Protein AF-A0A0G1MTL5-F1 (afdb_monomer_lite)

pLDDT: mean 81.74, std 10.25, range [43.5, 92.06]

Sequence (95 aa):
MREEHRNAFASVVAEVGGFTFDQDSSTARLELGATEVVASAHSDDKHEFFKVTTRTKSEIRGVTADSEDILHPDRFRRVLEERKRRALATATGGT

Structure (mmCIF, N/CA/C/O backbone):
data_AF-A0A0G1MTL5-F1
#
_entry.id   AF-A0A0G1MTL5-F1
#
loop_
_atom_site.group_PDB
_atom_site.id
_atom_site.type_symbol
_atom_site.label_atom_id
_atom_site.label_alt_id
_atom_site.label_comp_id
_atom_site.label_asym_id
_atom_site.label_entity_id
_atom_site.label_seq_id
_atom_site.pdbx_PDB_ins_code
_atom_site.Cartn_x
_atom_site.Cartn_y
_atom_site.Cartn_z
_atom_site.occupancy
_atom_site.B_iso_or_equiv
_atom_site.auth_seq_id
_atom_site.auth_comp_id
_atom_site.auth_asym_id
_atom_site.auth_atom_id
_atom_site.pdbx_PDB_model_num
ATOM 1 N N . MET A 1 1 ? 9.551 10.150 -16.483 1.00 62.88 1 MET A N 1
ATOM 2 C CA . MET A 1 1 ? 9.173 8.746 -16.219 1.00 62.88 1 MET A CA 1
ATOM 3 C C . MET A 1 1 ? 9.043 7.993 -17.528 1.00 62.88 1 MET A C 1
ATOM 5 O O . MET A 1 1 ? 8.280 8.433 -18.381 1.00 62.88 1 MET A O 1
ATOM 9 N N . ARG A 1 2 ? 9.791 6.898 -17.706 1.00 72.12 2 ARG A N 1
ATOM 10 C CA . ARG A 1 2 ? 9.642 6.035 -18.886 1.00 72.12 2 ARG A CA 1
ATOM 11 C C . ARG A 1 2 ? 8.293 5.319 -18.843 1.00 72.12 2 ARG A C 1
ATOM 13 O O . ARG A 1 2 ? 7.865 4.854 -17.787 1.00 72.12 2 ARG A O 1
ATOM 20 N N . GLU A 1 3 ? 7.631 5.232 -19.991 1.00 75.38 3 GLU A N 1
ATOM 21 C CA . GLU A 1 3 ? 6.304 4.619 -20.128 1.00 75.38 3 GLU A CA 1
ATOM 22 C C . GLU A 1 3 ? 6.281 3.159 -19.644 1.00 75.38 3 GLU A C 1
ATOM 24 O O . GLU A 1 3 ? 5.325 2.739 -18.995 1.00 75.38 3 GLU A O 1
ATOM 29 N N . GLU A 1 4 ? 7.381 2.429 -19.845 1.00 78.19 4 GLU A N 1
ATOM 30 C CA . GLU A 1 4 ? 7.579 1.058 -19.362 1.00 78.19 4 GLU A CA 1
ATOM 31 C C . GLU A 1 4 ? 7.542 0.950 -17.829 1.00 78.19 4 GLU A C 1
ATOM 33 O O . GLU A 1 4 ? 6.912 0.040 -17.293 1.00 78.19 4 GLU A O 1
ATOM 38 N N . HIS A 1 5 ? 8.141 1.902 -17.103 1.00 80.56 5 HIS A N 1
ATOM 39 C CA . HIS A 1 5 ? 8.179 1.886 -15.635 1.00 80.56 5 HIS A CA 1
ATOM 40 C C . HIS A 1 5 ? 6.803 2.181 -15.025 1.00 80.56 5 HIS A C 1
ATOM 42 O O . HIS A 1 5 ? 6.389 1.551 -14.049 1.00 80.56 5 HIS A O 1
ATOM 48 N N . ARG A 1 6 ? 6.052 3.097 -15.650 1.00 80.69 6 ARG A N 1
ATOM 49 C CA . ARG A 1 6 ? 4.652 3.372 -15.301 1.00 80.69 6 ARG A CA 1
ATOM 50 C C . ARG A 1 6 ? 3.761 2.158 -15.565 1.00 80.69 6 ARG A C 1
ATOM 52 O O . ARG A 1 6 ? 2.892 1.849 -14.755 1.00 80.69 6 ARG A O 1
ATOM 59 N N . ASN A 1 7 ? 3.972 1.468 -16.684 1.00 84.25 7 ASN A N 1
ATOM 60 C CA . ASN A 1 7 ? 3.185 0.291 -17.042 1.00 84.25 7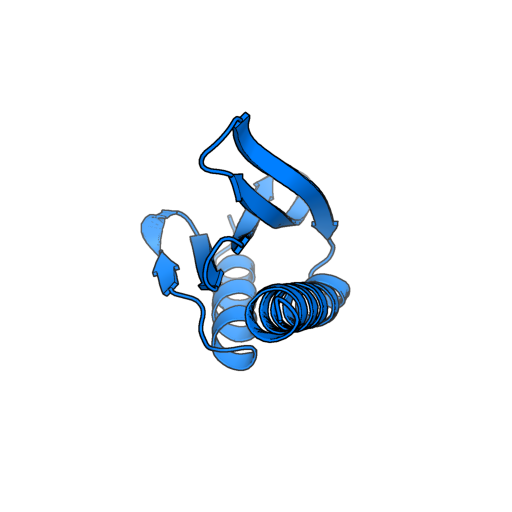 ASN A CA 1
ATOM 61 C C . ASN A 1 7 ? 3.487 -0.890 -16.103 1.00 84.25 7 ASN A C 1
ATOM 63 O O . ASN A 1 7 ? 2.567 -1.534 -15.606 1.00 84.25 7 ASN A O 1
ATOM 67 N N . ALA A 1 8 ? 4.761 -1.097 -15.750 1.00 84.94 8 ALA A N 1
ATOM 68 C CA . ALA A 1 8 ? 5.166 -2.071 -14.737 1.00 84.94 8 ALA A CA 1
ATOM 69 C C . ALA A 1 8 ? 4.522 -1.783 -13.370 1.00 84.94 8 ALA A C 1
ATOM 71 O O . ALA A 1 8 ? 4.000 -2.697 -12.733 1.00 84.94 8 ALA A O 1
ATOM 72 N N . PHE A 1 9 ? 4.487 -0.515 -12.945 1.00 88.44 9 PHE A N 1
ATOM 73 C CA . PHE A 1 9 ? 3.779 -0.111 -11.729 1.00 88.44 9 PHE A CA 1
ATOM 74 C C . PHE A 1 9 ? 2.296 -0.467 -11.778 1.00 88.44 9 PHE A C 1
ATOM 76 O O . PHE A 1 9 ? 1.795 -1.148 -10.885 1.00 88.44 9 PHE A O 1
ATOM 83 N N . ALA A 1 10 ? 1.604 -0.018 -12.828 1.00 87.00 10 ALA A N 1
ATOM 84 C CA . ALA A 1 10 ? 0.176 -0.244 -13.001 1.00 87.00 10 ALA A CA 1
ATOM 85 C C . ALA A 1 10 ? -0.147 -1.743 -13.029 1.00 87.00 10 ALA A C 1
ATOM 87 O O . ALA A 1 10 ? -1.091 -2.176 -12.372 1.00 87.00 10 ALA A O 1
ATOM 88 N N . SER A 1 11 ? 0.680 -2.537 -13.717 1.00 88.94 11 SER A N 1
ATOM 89 C CA . SER A 1 11 ? 0.559 -3.993 -13.767 1.00 88.94 11 SER A CA 1
ATOM 90 C C . SER A 1 11 ? 0.685 -4.615 -12.377 1.00 88.94 11 SER A C 1
ATOM 92 O O . SER A 1 11 ? -0.194 -5.368 -11.972 1.00 88.94 11 SER A O 1
ATOM 94 N N . VAL A 1 12 ? 1.723 -4.269 -11.608 1.00 89.19 12 VAL A N 1
ATOM 95 C CA . VAL A 1 12 ? 1.919 -4.822 -10.257 1.00 89.19 12 VAL A CA 1
ATOM 96 C C . VAL A 1 12 ? 0.778 -4.418 -9.324 1.00 89.19 12 VAL A C 1
ATOM 98 O O . VAL A 1 12 ? 0.253 -5.251 -8.590 1.00 89.19 12 VAL A O 1
ATOM 101 N N . VAL A 1 13 ? 0.359 -3.153 -9.352 1.00 89.94 13 VAL A N 1
ATOM 102 C CA . VAL A 1 13 ? -0.759 -2.660 -8.536 1.00 89.94 13 VAL A CA 1
ATOM 103 C C . VAL A 1 13 ? -2.060 -3.387 -8.890 1.00 89.94 13 VAL A C 1
ATOM 105 O O . VAL A 1 13 ? -2.804 -3.780 -7.988 1.00 89.94 13 VAL A O 1
ATOM 108 N N . ALA A 1 14 ? -2.319 -3.603 -10.183 1.00 89.25 14 ALA A N 1
ATOM 109 C CA . ALA A 1 14 ? -3.478 -4.350 -10.659 1.00 89.25 14 ALA A CA 1
ATOM 110 C C . ALA A 1 14 ? -3.423 -5.830 -10.241 1.00 89.25 14 ALA A C 1
ATOM 112 O O . ALA A 1 14 ? -4.441 -6.364 -9.805 1.00 89.25 14 ALA A O 1
ATOM 113 N N . GLU A 1 15 ? -2.248 -6.469 -10.301 1.00 90.12 15 GLU A N 1
ATOM 114 C CA . GLU A 1 15 ? -2.042 -7.847 -9.832 1.00 90.12 15 GLU A CA 1
ATOM 115 C C . GLU A 1 15 ? -2.297 -7.993 -8.327 1.00 90.12 15 GLU A C 1
ATOM 117 O O . GLU A 1 15 ? -2.947 -8.945 -7.900 1.00 90.12 15 GLU A O 1
ATOM 122 N N . VAL A 1 16 ? -1.797 -7.059 -7.508 1.00 89.31 16 VAL A N 1
ATOM 123 C CA . VAL A 1 16 ? -2.035 -7.091 -6.056 1.00 89.31 16 VAL A CA 1
ATOM 124 C C . VAL A 1 16 ? -3.509 -6.820 -5.737 1.00 89.31 16 VAL A C 1
ATOM 126 O O . VAL A 1 16 ? -4.066 -7.418 -4.808 1.00 89.31 16 VAL A O 1
ATOM 129 N N . GLY A 1 17 ? -4.147 -5.930 -6.499 1.00 87.62 17 GLY A N 1
ATOM 130 C CA . GLY A 1 17 ? -5.575 -5.633 -6.436 1.00 87.62 17 GLY A CA 1
ATOM 131 C C . GLY A 1 17 ? -6.016 -4.883 -5.172 1.00 87.62 17 GLY A C 1
ATOM 132 O O . GLY A 1 17 ? -5.347 -4.880 -4.135 1.00 87.62 17 GLY A O 1
ATOM 133 N N . GLY A 1 18 ? -7.192 -4.258 -5.235 1.00 86.31 18 GLY A N 1
ATOM 134 C CA . GLY A 1 18 ? -7.771 -3.479 -4.129 1.00 86.31 18 GLY A CA 1
ATOM 135 C C . GLY A 1 18 ? -7.226 -2.054 -3.993 1.00 86.31 18 GLY A C 1
ATOM 136 O O . GLY A 1 18 ? -7.685 -1.315 -3.133 1.00 86.31 18 GLY A O 1
ATOM 137 N N . PHE A 1 19 ? -6.282 -1.653 -4.841 1.00 90.62 19 PHE A N 1
ATOM 138 C CA . PHE A 1 19 ? -5.783 -0.285 -4.898 1.00 90.62 19 PHE A CA 1
ATOM 139 C C . PHE A 1 19 ? -6.551 0.528 -5.943 1.00 90.62 19 PHE A C 1
ATOM 141 O O . PHE A 1 19 ? -6.768 0.071 -7.065 1.00 90.62 19 PHE A O 1
ATOM 148 N N . THR A 1 20 ? -6.884 1.762 -5.597 1.00 90.44 20 THR A N 1
ATOM 149 C CA . THR A 1 20 ? -7.326 2.799 -6.526 1.00 90.44 20 THR A CA 1
ATOM 150 C C . THR A 1 20 ? -6.096 3.404 -7.189 1.00 90.44 20 THR A C 1
ATOM 152 O O . THR A 1 20 ? -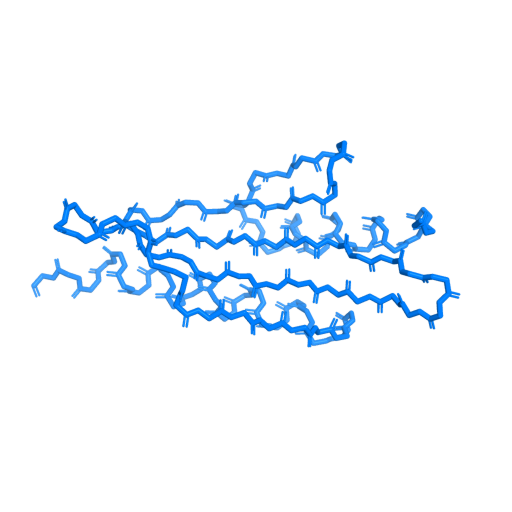5.270 4.020 -6.513 1.00 90.44 20 THR A O 1
ATOM 155 N N . PHE A 1 21 ? -5.947 3.206 -8.497 1.00 87.19 21 PHE A N 1
ATOM 156 C CA . PHE A 1 21 ? -4.813 3.713 -9.266 1.00 87.19 21 PHE A CA 1
ATOM 157 C C . PHE A 1 21 ? -5.157 5.035 -9.962 1.00 87.19 21 PHE A C 1
ATOM 159 O O . PHE A 1 21 ? -6.108 5.108 -10.734 1.00 87.19 21 PHE A O 1
ATOM 166 N N . ASP A 1 22 ? -4.352 6.059 -9.695 1.00 87.50 22 ASP A N 1
ATOM 167 C CA . ASP A 1 22 ? -4.369 7.367 -10.340 1.00 87.50 22 ASP A CA 1
ATOM 168 C C . ASP A 1 22 ? -3.306 7.394 -11.448 1.00 87.50 22 ASP A C 1
ATOM 170 O O . ASP A 1 22 ? -2.099 7.372 -11.175 1.00 87.50 22 ASP A O 1
ATOM 174 N N . GLN A 1 23 ? -3.760 7.387 -12.705 1.00 73.50 23 GLN A N 1
ATOM 175 C CA . GLN A 1 23 ? -2.881 7.354 -13.880 1.00 73.50 23 GLN A CA 1
ATOM 176 C C . GLN A 1 23 ? -2.086 8.652 -14.055 1.00 73.50 23 GLN A C 1
ATOM 178 O O . GLN A 1 23 ? -0.914 8.585 -14.432 1.00 73.50 23 GLN A O 1
ATOM 183 N N . ASP A 1 24 ? -2.690 9.802 -13.746 1.00 77.81 24 ASP A N 1
ATOM 184 C CA . ASP A 1 24 ? -2.059 11.121 -13.858 1.00 77.81 24 ASP A CA 1
ATOM 185 C C . ASP A 1 24 ? -0.842 11.252 -12.935 1.00 77.81 24 ASP A C 1
ATOM 187 O O . ASP A 1 24 ? 0.236 11.659 -13.369 1.00 77.81 24 ASP A O 1
ATOM 191 N N . SER A 1 25 ? -0.973 10.830 -11.676 1.00 77.38 25 SER A N 1
ATOM 192 C CA . SER A 1 25 ? 0.090 10.945 -10.669 1.00 77.38 25 SER A CA 1
ATOM 193 C C . SER A 1 25 ? 0.928 9.675 -10.515 1.00 77.38 25 SER A C 1
ATOM 195 O O . SER A 1 25 ? 1.774 9.617 -9.620 1.00 77.38 25 SER A O 1
ATOM 197 N N . SER A 1 26 ? 0.679 8.628 -11.314 1.00 84.69 26 SER A N 1
ATOM 198 C CA . SER A 1 26 ? 1.318 7.304 -11.174 1.00 84.69 26 SER A CA 1
ATOM 199 C C . SER A 1 26 ? 1.327 6.808 -9.720 1.00 84.69 26 SER A C 1
ATOM 201 O O . SER A 1 26 ? 2.336 6.329 -9.196 1.00 84.69 26 SER A O 1
ATOM 203 N N . THR A 1 27 ? 0.190 6.992 -9.048 1.00 89.81 27 THR A N 1
ATOM 204 C CA . THR A 1 27 ? 0.024 6.756 -7.613 1.00 89.81 27 THR A CA 1
ATOM 205 C C . THR A 1 27 ? -1.139 5.802 -7.393 1.00 89.81 27 THR A C 1
ATOM 207 O O . THR A 1 27 ? -2.219 5.990 -7.930 1.00 89.81 27 THR A O 1
ATOM 210 N N . ALA A 1 28 ? -0.941 4.775 -6.581 1.00 92.06 28 ALA A N 1
ATOM 211 C CA . ALA A 1 28 ? -1.959 3.827 -6.173 1.00 92.06 28 ALA A CA 1
ATOM 212 C C . ALA A 1 28 ? -2.247 3.977 -4.679 1.00 92.06 28 ALA A C 1
ATOM 214 O O . ALA A 1 28 ? -1.328 4.117 -3.876 1.00 92.06 28 ALA A O 1
ATOM 215 N N . ARG A 1 29 ? -3.519 3.946 -4.288 1.00 91.94 29 ARG A N 1
ATOM 216 C CA . ARG A 1 29 ? -3.942 4.087 -2.890 1.00 91.94 29 ARG A CA 1
ATOM 217 C C . ARG A 1 29 ? -4.884 2.967 -2.499 1.00 91.94 29 ARG A C 1
ATOM 219 O O . ARG A 1 29 ? -5.794 2.638 -3.245 1.00 91.94 29 ARG A O 1
ATOM 226 N N . LEU A 1 30 ? -4.678 2.403 -1.322 1.00 91.56 30 LEU A N 1
ATOM 227 C CA . LEU A 1 30 ? -5.543 1.403 -0.714 1.00 91.56 30 LEU A CA 1
ATOM 228 C C . LEU A 1 30 ? -5.908 1.886 0.683 1.00 91.56 30 LEU A C 1
ATOM 230 O O . LEU A 1 30 ? -5.029 2.064 1.522 1.00 91.56 30 LEU A O 1
ATOM 234 N N . GLU A 1 31 ? -7.196 2.073 0.934 1.00 89.56 31 GLU A N 1
ATOM 235 C CA . GLU A 1 31 ? -7.719 2.445 2.247 1.00 89.56 31 GLU A CA 1
ATOM 236 C C . GLU A 1 31 ? -8.360 1.226 2.913 1.00 89.56 31 GLU A C 1
ATOM 238 O O . GLU A 1 31 ? -9.235 0.571 2.349 1.00 89.56 31 GLU A O 1
ATOM 243 N N . LEU A 1 32 ? -7.896 0.909 4.118 1.00 87.19 32 LEU A N 1
ATOM 244 C CA . LEU A 1 32 ? -8.306 -0.230 4.930 1.00 87.19 32 LEU A CA 1
ATOM 245 C C . LEU A 1 32 ? -8.601 0.254 6.350 1.00 87.19 32 LEU A C 1
ATOM 247 O O . LEU A 1 32 ? -7.740 0.237 7.233 1.00 87.19 32 LEU A O 1
ATOM 251 N N . GLY A 1 33 ? -9.834 0.716 6.559 1.00 84.62 33 GLY A N 1
ATOM 252 C CA . GLY A 1 33 ? -10.268 1.283 7.835 1.00 84.62 33 GLY A CA 1
ATOM 253 C C . GLY A 1 33 ? -9.434 2.508 8.210 1.00 84.62 33 GLY A C 1
ATOM 254 O O . GLY A 1 33 ? -9.449 3.516 7.507 1.00 84.62 33 GLY A O 1
ATOM 255 N N . ALA A 1 34 ? -8.686 2.410 9.309 1.00 83.62 34 ALA A N 1
ATOM 256 C CA . ALA A 1 34 ? -7.789 3.466 9.771 1.00 83.62 34 ALA A CA 1
ATOM 257 C C . ALA A 1 34 ? -6.428 3.477 9.050 1.00 83.62 34 ALA A C 1
ATOM 259 O O . ALA A 1 34 ? -5.662 4.417 9.230 1.00 83.62 34 ALA A O 1
ATOM 260 N N . THR A 1 35 ? -6.089 2.468 8.246 1.00 86.62 35 THR A N 1
ATOM 261 C CA . THR A 1 35 ? -4.789 2.374 7.567 1.00 86.62 35 THR A CA 1
ATOM 262 C C . THR A 1 35 ? -4.923 2.673 6.075 1.00 86.62 35 THR A C 1
ATOM 264 O O . THR A 1 35 ? -5.797 2.154 5.397 1.00 86.62 35 THR A O 1
ATOM 267 N N . GLU A 1 36 ? -4.025 3.487 5.536 1.00 89.12 36 GLU A N 1
ATOM 268 C CA . GLU A 1 36 ? -3.916 3.841 4.123 1.00 89.12 36 GLU A CA 1
ATOM 269 C C . GLU A 1 36 ? -2.538 3.408 3.609 1.00 89.12 36 GLU A C 1
ATOM 271 O O . GLU A 1 36 ? -1.507 3.794 4.158 1.00 89.12 36 GLU A O 1
ATOM 276 N N . VAL A 1 37 ? -2.501 2.602 2.552 1.00 90.50 37 VAL A N 1
ATOM 277 C CA . VAL A 1 37 ? -1.273 2.218 1.850 1.00 90.50 37 VAL A CA 1
ATOM 278 C C . VAL A 1 37 ? -1.222 2.988 0.539 1.00 90.50 37 VAL A C 1
ATOM 280 O O . VAL A 1 37 ? -2.063 2.801 -0.337 1.00 90.50 37 VAL A O 1
ATOM 283 N N . VAL A 1 38 ? -0.224 3.850 0.400 1.00 90.75 38 VAL A N 1
ATOM 284 C CA . VAL A 1 38 ? 0.036 4.640 -0.802 1.00 90.75 38 VAL A CA 1
ATOM 285 C C . VAL A 1 38 ? 1.277 4.085 -1.475 1.00 90.75 38 VAL A C 1
ATOM 287 O O . VAL A 1 38 ? 2.337 4.021 -0.864 1.00 90.75 38 VAL A O 1
ATOM 290 N N . ALA A 1 39 ? 1.164 3.700 -2.734 1.00 91.19 39 ALA A N 1
ATOM 291 C CA . ALA A 1 39 ? 2.291 3.374 -3.585 1.00 91.19 39 ALA A CA 1
ATOM 292 C C . ALA A 1 39 ? 2.423 4.447 -4.665 1.00 91.19 39 ALA A C 1
ATOM 294 O O . ALA A 1 39 ? 1.422 4.872 -5.228 1.00 91.19 39 ALA A O 1
ATOM 295 N N . SER A 1 40 ? 3.630 4.885 -4.982 1.00 90.25 40 SER A N 1
ATOM 296 C CA . SER A 1 40 ? 3.878 5.815 -6.079 1.00 90.25 40 SER A CA 1
ATOM 297 C C . SER A 1 40 ? 5.117 5.399 -6.845 1.00 90.25 40 SER A C 1
ATOM 299 O O . SER A 1 40 ? 6.098 4.909 -6.280 1.00 90.25 40 SER A O 1
ATOM 301 N N . ALA A 1 41 ? 5.066 5.579 -8.155 1.00 87.88 41 ALA A N 1
ATOM 302 C CA . ALA A 1 41 ? 6.205 5.348 -9.013 1.00 87.88 41 ALA A CA 1
ATOM 303 C C . ALA A 1 41 ? 6.962 6.661 -9.231 1.00 87.88 41 ALA A C 1
ATOM 305 O O . ALA A 1 41 ? 6.368 7.692 -9.541 1.00 87.88 41 ALA A O 1
ATOM 306 N N . HIS A 1 42 ? 8.280 6.621 -9.062 1.00 83.19 42 HIS A N 1
ATOM 307 C CA . HIS A 1 42 ? 9.166 7.761 -9.245 1.00 83.19 42 HIS A CA 1
ATOM 308 C C . HIS A 1 42 ? 10.261 7.402 -10.246 1.00 83.19 42 HIS A C 1
ATOM 310 O O . HIS A 1 42 ? 10.792 6.296 -10.277 1.00 83.19 42 HIS A O 1
ATOM 316 N N . SER A 1 43 ? 10.588 8.357 -11.103 1.00 77.19 43 SER A N 1
ATOM 317 C CA . SER A 1 43 ? 11.624 8.203 -12.114 1.00 77.19 43 SER A CA 1
ATOM 318 C C . SER A 1 43 ? 12.342 9.536 -12.208 1.00 77.19 43 SER A C 1
ATOM 320 O O . SER A 1 43 ? 11.771 10.516 -12.686 1.00 77.19 43 SER A O 1
ATOM 322 N N . ASP A 1 44 ? 13.550 9.552 -11.661 1.00 74.00 44 ASP A N 1
ATOM 323 C CA . ASP A 1 44 ? 14.508 10.647 -11.738 1.00 74.00 44 ASP A CA 1
ATOM 324 C C . ASP A 1 44 ? 15.482 10.395 -12.903 1.00 74.00 44 ASP A C 1
ATOM 326 O O . ASP A 1 44 ? 15.614 9.257 -13.363 1.00 74.00 44 ASP A O 1
ATOM 330 N N . ASP A 1 45 ? 16.191 11.431 -13.362 1.00 68.19 45 ASP A N 1
ATOM 331 C CA . ASP A 1 45 ? 17.164 11.369 -14.468 1.00 68.19 45 ASP A CA 1
ATOM 332 C C . ASP A 1 45 ? 18.211 10.251 -14.308 1.00 68.19 45 ASP A C 1
ATOM 334 O O . ASP A 1 45 ? 18.773 9.774 -15.297 1.00 68.19 45 ASP A O 1
ATOM 338 N N . LYS A 1 46 ? 18.47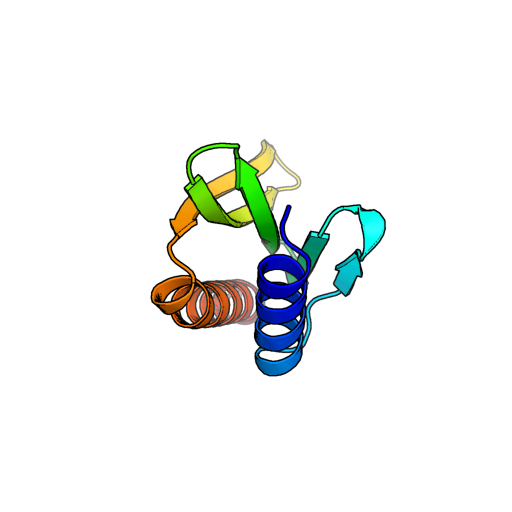3 9.805 -13.070 1.00 70.12 46 LYS A N 1
ATOM 339 C CA . LYS A 1 46 ? 19.447 8.741 -12.779 1.00 70.12 46 LYS A CA 1
ATOM 340 C C . LYS A 1 46 ? 18.865 7.450 -12.211 1.00 70.12 46 LYS A C 1
ATOM 342 O O . LYS A 1 46 ? 19.551 6.429 -12.260 1.00 70.12 46 LYS A O 1
ATOM 347 N N . HIS A 1 47 ? 17.647 7.465 -11.667 1.00 75.50 47 HIS A N 1
ATOM 348 C CA . HIS A 1 47 ? 17.108 6.327 -10.920 1.00 75.50 47 HIS A CA 1
ATOM 349 C C . HIS A 1 47 ? 15.594 6.184 -11.067 1.00 75.50 47 HIS A C 1
ATOM 351 O O . HIS A 1 47 ? 14.839 7.136 -10.887 1.00 75.50 47 HIS A O 1
ATOM 357 N N . GLU A 1 48 ? 15.150 4.954 -11.311 1.00 82.38 48 GLU A N 1
ATOM 358 C CA . GLU A 1 48 ? 13.739 4.574 -11.308 1.00 82.38 48 GLU A CA 1
ATOM 359 C C . GLU A 1 48 ? 13.461 3.750 -10.048 1.00 82.38 48 GLU A C 1
ATOM 361 O O . GLU A 1 48 ? 14.125 2.741 -9.795 1.00 82.38 48 GLU A O 1
ATOM 366 N N . PHE A 1 49 ? 12.526 4.208 -9.219 1.00 85.81 49 PHE A N 1
ATOM 367 C CA . PHE A 1 49 ? 12.211 3.576 -7.945 1.00 85.81 49 PHE A CA 1
ATOM 368 C C . PHE A 1 49 ? 10.733 3.708 -7.600 1.00 85.81 49 PHE A C 1
ATOM 370 O O . PHE A 1 49 ? 10.052 4.670 -7.951 1.00 85.81 49 PHE A O 1
ATOM 377 N N . PHE A 1 50 ? 10.244 2.742 -6.836 1.00 88.56 50 PHE A N 1
ATOM 378 C CA . PHE A 1 50 ? 8.905 2.778 -6.276 1.00 88.56 50 PHE A CA 1
ATOM 379 C C . PHE A 1 50 ? 8.962 3.200 -4.824 1.00 88.56 50 PHE A C 1
ATOM 381 O O . PHE A 1 50 ? 9.880 2.843 -4.091 1.00 88.56 50 PHE A O 1
ATOM 388 N N . LYS A 1 51 ? 7.954 3.943 -4.398 1.00 90.69 51 LYS A N 1
ATOM 389 C CA . LYS A 1 51 ? 7.791 4.369 -3.021 1.00 90.69 51 LYS A CA 1
ATOM 390 C C . LYS A 1 51 ? 6.511 3.765 -2.476 1.00 90.69 51 LYS A C 1
ATOM 392 O O . LYS A 1 51 ? 5.471 3.856 -3.118 1.00 90.69 51 LYS A O 1
ATOM 397 N N . VAL A 1 52 ? 6.585 3.137 -1.307 1.00 91.00 52 VAL A N 1
ATOM 398 C CA . VAL A 1 52 ? 5.407 2.646 -0.583 1.00 91.00 52 VAL A CA 1
ATOM 399 C C . VAL A 1 52 ? 5.375 3.312 0.778 1.00 91.00 52 VAL A C 1
ATOM 401 O O . VAL A 1 52 ? 6.277 3.137 1.592 1.00 91.00 52 VAL A O 1
ATOM 404 N N . THR A 1 53 ? 4.322 4.074 1.030 1.00 89.69 53 THR A N 1
ATOM 405 C CA . THR A 1 53 ? 4.073 4.754 2.293 1.00 89.69 53 THR A CA 1
ATOM 406 C C . THR A 1 53 ? 2.829 4.166 2.936 1.00 89.69 53 THR A C 1
ATOM 408 O O . THR A 1 53 ? 1.762 4.139 2.332 1.00 89.69 53 THR A O 1
ATOM 411 N N . THR A 1 54 ? 2.944 3.709 4.179 1.00 88.69 54 THR A N 1
ATOM 412 C CA . THR A 1 54 ? 1.780 3.327 4.990 1.00 88.69 54 THR A CA 1
ATOM 413 C C . THR A 1 54 ? 1.465 4.456 5.958 1.00 88.69 54 THR A C 1
ATOM 415 O O . THR A 1 54 ? 2.360 4.991 6.612 1.00 88.69 54 THR A O 1
ATOM 418 N N . ARG A 1 55 ? 0.198 4.837 6.041 1.00 85.69 55 ARG A N 1
ATOM 419 C CA . ARG A 1 55 ? -0.308 5.887 6.917 1.00 85.69 55 ARG A CA 1
ATOM 420 C C . ARG A 1 55 ? -1.405 5.316 7.789 1.00 85.69 55 ARG A C 1
ATOM 422 O O . ARG A 1 55 ? -2.242 4.567 7.305 1.00 85.69 55 ARG A O 1
ATOM 429 N N . THR A 1 56 ? -1.437 5.717 9.047 1.00 83.12 56 THR A N 1
ATOM 430 C CA . THR A 1 56 ? -2.525 5.368 9.958 1.00 83.12 56 THR A CA 1
ATOM 431 C C . THR A 1 56 ? -3.243 6.653 10.352 1.00 83.12 56 THR A C 1
ATOM 433 O O . THR A 1 56 ? -2.655 7.565 10.939 1.00 83.12 56 THR A O 1
ATOM 436 N N . LYS A 1 57 ? -4.515 6.757 9.969 1.00 77.38 57 LYS A N 1
ATOM 437 C CA . LYS A 1 57 ? -5.443 7.826 10.329 1.00 77.38 57 LYS A CA 1
ATOM 438 C C . LYS A 1 57 ? -5.845 7.602 11.784 1.00 77.38 57 LYS A C 1
ATOM 440 O O . LYS A 1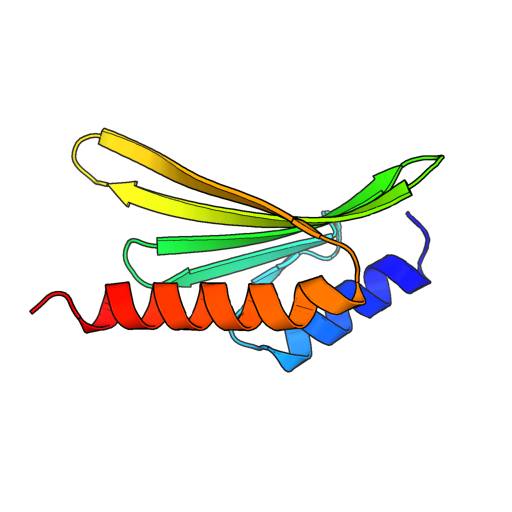 57 ? -6.578 6.671 12.093 1.00 77.38 57 LYS A O 1
ATOM 445 N N . SER A 1 58 ? -5.325 8.428 12.686 1.00 67.62 58 SER A N 1
ATOM 446 C CA . SER A 1 58 ? -5.765 8.454 14.080 1.00 67.62 58 SER A CA 1
ATOM 447 C C . SER A 1 58 ? -6.630 9.681 14.320 1.00 67.62 58 SER A C 1
ATOM 449 O O . SER A 1 58 ? -6.189 10.805 14.096 1.00 67.62 58 SER A O 1
ATOM 451 N N . GLU A 1 59 ? -7.831 9.473 14.853 1.00 57.28 59 GLU A N 1
ATOM 452 C CA . GLU A 1 59 ? -8.769 10.548 15.212 1.00 57.28 59 GLU A CA 1
ATOM 453 C C . GLU A 1 59 ? -8.198 11.482 16.303 1.00 57.28 59 GLU A C 1
ATOM 455 O O . GLU A 1 59 ? -8.537 12.656 16.377 1.00 57.28 59 GLU A O 1
ATOM 460 N N . ILE A 1 60 ? -7.254 10.973 17.106 1.00 61.50 60 ILE A N 1
ATOM 461 C CA . ILE A 1 60 ? -6.674 11.658 18.274 1.00 61.50 60 ILE A CA 1
ATOM 462 C C . ILE A 1 60 ? -5.432 12.500 17.920 1.00 61.50 60 ILE A C 1
ATOM 464 O O . ILE A 1 60 ? -5.154 13.504 18.573 1.00 61.50 60 ILE A O 1
ATOM 468 N N . ARG A 1 61 ? -4.639 12.091 16.919 1.00 59.34 61 ARG A N 1
ATOM 469 C CA . ARG A 1 61 ? -3.324 12.697 16.598 1.00 59.34 61 ARG A CA 1
ATOM 470 C C . ARG A 1 61 ? -3.155 13.121 15.133 1.00 59.34 61 ARG A C 1
ATOM 472 O O . ARG A 1 61 ? -2.099 13.637 14.779 1.00 59.34 61 ARG A O 1
ATOM 479 N N . GLY A 1 62 ? -4.172 12.938 14.291 1.00 64.75 62 GLY A N 1
ATOM 480 C CA . GLY A 1 62 ? -4.083 13.176 12.851 1.00 64.75 62 GLY A CA 1
ATOM 481 C C . GLY A 1 62 ? -3.477 11.995 12.081 1.00 64.75 62 GLY A C 1
ATOM 482 O O . GLY A 1 62 ? -3.407 10.864 12.570 1.00 64.75 62 GLY A O 1
ATOM 483 N N . VAL A 1 63 ? -3.065 12.244 10.834 1.00 61.38 63 VAL A N 1
ATOM 484 C CA . VAL A 1 63 ? -2.468 11.226 9.953 1.00 61.38 63 VAL A CA 1
ATOM 485 C C . VAL A 1 63 ? -1.005 11.016 10.337 1.00 61.38 63 VAL A C 1
ATOM 487 O O . VAL A 1 63 ? -0.183 11.908 10.145 1.00 61.38 63 VAL A O 1
ATOM 490 N N . THR A 1 64 ? -0.667 9.829 10.842 1.00 66.75 64 THR A N 1
ATOM 491 C CA . THR A 1 64 ? 0.729 9.464 11.125 1.00 66.75 64 THR A CA 1
ATOM 492 C C . THR A 1 64 ? 1.258 8.614 9.974 1.00 66.75 64 THR A C 1
ATOM 494 O O . THR A 1 64 ? 0.685 7.568 9.665 1.00 66.75 64 THR A O 1
ATOM 497 N N . ALA A 1 65 ? 2.319 9.067 9.299 1.00 62.72 65 ALA A N 1
ATOM 498 C CA . ALA A 1 65 ? 3.047 8.225 8.353 1.00 62.72 65 ALA A CA 1
ATOM 499 C C . ALA A 1 65 ? 3.866 7.210 9.158 1.00 62.72 65 ALA A C 1
ATOM 501 O O . ALA A 1 65 ? 4.780 7.588 9.885 1.00 62.72 65 ALA A O 1
ATOM 502 N N . ASP A 1 66 ? 3.488 5.940 9.064 1.00 67.75 66 ASP A N 1
ATOM 503 C CA . ASP A 1 66 ? 4.030 4.867 9.900 1.00 67.75 66 ASP A CA 1
ATOM 504 C C . ASP A 1 66 ? 5.313 4.285 9.296 1.00 67.75 66 ASP A C 1
ATOM 506 O O . ASP A 1 66 ? 6.242 3.885 9.992 1.00 67.75 66 ASP A O 1
ATOM 510 N N . SER A 1 67 ? 5.399 4.252 7.965 1.00 75.81 67 SER A N 1
ATOM 511 C CA . SER A 1 67 ? 6.608 3.823 7.267 1.00 75.81 67 SER A CA 1
ATOM 512 C C . SER A 1 67 ? 6.646 4.321 5.834 1.00 75.81 67 SER A C 1
ATOM 514 O O . SER A 1 67 ? 5.608 4.420 5.176 1.00 75.81 67 SER A O 1
ATOM 516 N N . GLU A 1 68 ? 7.858 4.531 5.337 1.00 83.38 68 GLU A N 1
ATOM 517 C CA . GLU A 1 68 ? 8.157 4.838 3.947 1.00 83.38 68 GLU A CA 1
ATOM 518 C C . GLU A 1 68 ? 9.305 3.947 3.467 1.00 83.38 68 GLU A C 1
ATOM 520 O O . GLU A 1 68 ? 10.378 3.949 4.066 1.00 83.38 68 GLU A O 1
ATOM 525 N N . ASP A 1 69 ? 9.076 3.205 2.386 1.00 84.25 69 ASP A N 1
ATOM 526 C CA . ASP A 1 69 ? 10.081 2.357 1.749 1.00 84.25 69 ASP A CA 1
ATOM 527 C C . ASP A 1 69 ? 10.328 2.811 0.311 1.00 84.25 69 ASP A C 1
ATOM 529 O O . ASP A 1 69 ? 9.384 2.967 -0.468 1.00 84.25 69 ASP A O 1
ATOM 533 N N . ILE A 1 70 ? 11.604 2.967 -0.048 1.00 85.38 70 ILE A N 1
ATOM 534 C CA . ILE A 1 70 ? 12.063 3.185 -1.424 1.00 85.38 70 ILE A CA 1
ATOM 535 C C . ILE A 1 70 ? 12.583 1.852 -1.959 1.00 85.38 70 ILE A C 1
ATOM 537 O O . ILE A 1 70 ? 13.496 1.251 -1.393 1.00 85.38 70 ILE A O 1
ATOM 541 N N . LEU A 1 71 ? 11.976 1.364 -3.037 1.00 85.38 71 LEU A N 1
ATOM 542 C CA . LEU A 1 71 ? 12.093 -0.017 -3.484 1.00 85.38 71 LEU A CA 1
ATOM 543 C C . LEU A 1 71 ? 12.427 -0.111 -4.967 1.00 85.38 71 LEU A C 1
ATOM 545 O O . LEU A 1 71 ? 11.882 0.604 -5.806 1.00 85.38 71 LEU A O 1
ATOM 549 N N . HIS A 1 72 ? 13.271 -1.089 -5.286 1.00 82.94 72 HIS A N 1
ATOM 550 C CA . HIS A 1 72 ? 13.463 -1.549 -6.657 1.00 82.94 72 HIS A CA 1
ATOM 551 C C . HIS A 1 72 ? 12.197 -2.273 -7.165 1.00 82.94 72 HIS A C 1
ATOM 553 O O . HIS A 1 72 ? 11.529 -2.921 -6.347 1.00 82.94 72 HIS A O 1
ATOM 559 N N . PRO A 1 73 ? 11.890 -2.246 -8.478 1.00 76.50 73 PRO A N 1
ATOM 560 C CA . PRO A 1 73 ? 10.785 -2.988 -9.099 1.00 76.50 73 PRO A CA 1
ATOM 561 C C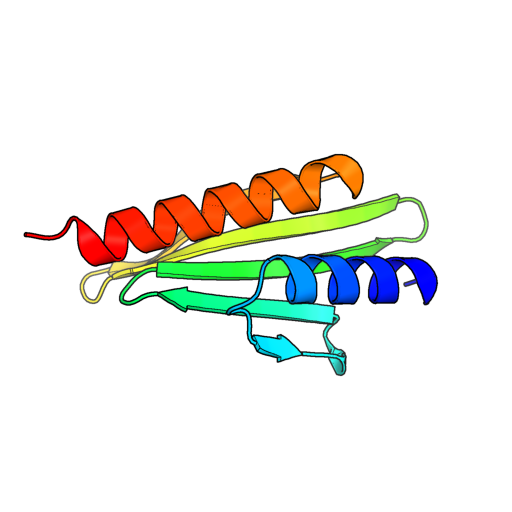 . PRO A 1 73 ? 10.581 -4.413 -8.587 1.00 76.50 73 PRO A C 1
ATOM 563 O O . PRO A 1 73 ? 9.477 -4.781 -8.194 1.00 76.50 73 PRO A O 1
ATOM 566 N N . ASP A 1 74 ? 11.657 -5.193 -8.503 1.00 81.38 74 ASP A N 1
ATOM 567 C CA . ASP A 1 74 ? 11.604 -6.597 -8.085 1.00 81.38 74 ASP A CA 1
ATOM 568 C C . ASP A 1 74 ? 11.132 -6.776 -6.636 1.00 81.38 74 ASP A C 1
ATOM 570 O O . ASP A 1 74 ? 10.497 -7.771 -6.289 1.00 81.38 74 ASP A O 1
ATOM 574 N N . ARG A 1 75 ? 11.437 -5.806 -5.763 1.00 85.44 75 ARG A N 1
ATOM 575 C CA . ARG A 1 75 ? 11.012 -5.826 -4.355 1.00 85.44 75 ARG A CA 1
ATOM 576 C C . ARG A 1 75 ? 9.661 -5.158 -4.144 1.00 85.44 75 ARG A C 1
ATOM 578 O O . ARG A 1 75 ? 8.977 -5.503 -3.182 1.00 85.44 75 ARG A O 1
ATOM 585 N N . PHE A 1 76 ? 9.278 -4.236 -5.025 1.00 88.19 76 PHE A N 1
ATOM 586 C CA . PHE A 1 76 ? 8.057 -3.449 -4.908 1.00 88.19 76 PHE A CA 1
ATOM 587 C C . PHE A 1 76 ? 6.817 -4.329 -4.752 1.00 88.19 76 PHE A C 1
ATOM 589 O O . PHE A 1 76 ? 6.091 -4.161 -3.777 1.00 88.19 76 PHE A O 1
ATOM 596 N N . ARG A 1 77 ? 6.629 -5.322 -5.634 1.00 89.19 77 ARG A N 1
ATOM 597 C CA . ARG A 1 77 ? 5.494 -6.260 -5.561 1.00 89.19 77 ARG A CA 1
ATOM 598 C C . ARG A 1 77 ? 5.391 -6.917 -4.187 1.00 89.19 77 ARG A C 1
ATOM 600 O O . ARG A 1 77 ? 4.367 -6.812 -3.519 1.00 89.19 77 ARG A O 1
ATOM 607 N N . ARG A 1 78 ? 6.487 -7.538 -3.740 1.00 90.88 78 ARG A N 1
ATOM 608 C CA . ARG A 1 78 ? 6.532 -8.286 -2.478 1.00 90.88 78 ARG A CA 1
ATOM 609 C C . ARG A 1 78 ? 6.205 -7.399 -1.278 1.00 90.88 78 ARG A C 1
ATOM 611 O O . ARG A 1 78 ? 5.462 -7.817 -0.393 1.00 90.88 78 ARG A O 1
ATOM 618 N N . VAL A 1 79 ? 6.752 -6.185 -1.243 1.00 91.00 79 VAL A N 1
ATOM 619 C CA . VAL A 1 79 ? 6.496 -5.250 -0.141 1.00 91.00 79 VAL A CA 1
ATOM 620 C C . VAL A 1 79 ? 5.078 -4.695 -0.214 1.00 91.00 79 VAL A C 1
ATOM 622 O O . VAL A 1 79 ? 4.427 -4.609 0.820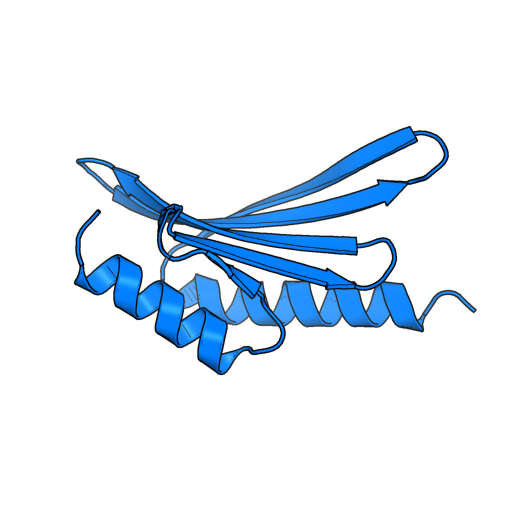 1.00 91.00 79 VAL A O 1
ATOM 625 N N . LEU A 1 80 ? 4.560 -4.370 -1.401 1.00 90.81 80 LEU A N 1
ATOM 626 C CA . LEU A 1 80 ? 3.188 -3.887 -1.565 1.00 90.81 80 LEU A CA 1
ATOM 627 C C . LEU A 1 80 ? 2.168 -4.914 -1.053 1.00 90.81 80 LEU A C 1
ATOM 629 O O . LEU A 1 80 ? 1.260 -4.562 -0.297 1.00 90.81 80 LEU A O 1
ATOM 633 N N . GLU A 1 81 ? 2.357 -6.189 -1.400 1.00 91.56 81 GLU A N 1
ATOM 634 C CA . GLU A 1 81 ? 1.550 -7.300 -0.887 1.00 91.56 81 GLU A CA 1
ATOM 635 C C . GLU A 1 81 ? 1.662 -7.440 0.635 1.00 91.56 81 GLU A C 1
ATOM 637 O O . GLU A 1 81 ? 0.653 -7.622 1.320 1.00 91.56 81 GLU A O 1
ATOM 642 N N . GLU A 1 82 ? 2.874 -7.324 1.186 1.00 91.81 82 GLU A N 1
ATOM 643 C CA . GLU A 1 82 ? 3.081 -7.382 2.632 1.00 91.81 82 GLU A CA 1
ATOM 644 C C . GLU A 1 82 ? 2.390 -6.217 3.352 1.00 91.81 82 GLU A C 1
ATOM 646 O O . GLU A 1 82 ? 1.702 -6.438 4.350 1.00 91.81 82 GLU A O 1
ATOM 651 N N . ARG A 1 83 ? 2.515 -4.988 2.837 1.00 89.56 83 ARG A N 1
ATOM 652 C CA . ARG A 1 83 ? 1.879 -3.791 3.406 1.00 89.56 83 ARG A CA 1
ATOM 653 C C . ARG A 1 83 ? 0.361 -3.898 3.363 1.00 89.56 83 ARG A C 1
ATOM 655 O O . ARG A 1 83 ? -0.280 -3.645 4.379 1.00 89.56 83 ARG A O 1
ATOM 662 N N . LYS A 1 84 ? -0.207 -4.362 2.246 1.00 89.44 84 LYS A N 1
ATOM 663 C CA . LYS A 1 84 ? -1.639 -4.679 2.143 1.00 89.44 84 LYS A CA 1
ATOM 664 C C . LYS A 1 84 ? -2.055 -5.717 3.184 1.00 89.44 84 LYS A C 1
ATOM 666 O O . LYS A 1 84 ? -3.035 -5.505 3.891 1.00 89.44 84 LYS A O 1
ATOM 671 N N . ARG A 1 85 ? -1.316 -6.825 3.311 1.00 89.25 85 ARG A N 1
ATOM 672 C CA . ARG A 1 85 ? -1.628 -7.887 4.280 1.00 89.25 85 ARG A CA 1
ATOM 673 C C . ARG A 1 85 ? -1.572 -7.381 5.721 1.00 89.25 85 ARG A C 1
ATOM 675 O O . ARG A 1 85 ? -2.465 -7.699 6.497 1.00 89.25 85 ARG A O 1
ATOM 682 N N . ARG A 1 86 ? -0.554 -6.592 6.078 1.00 86.62 86 ARG A N 1
ATOM 683 C CA . ARG A 1 86 ? -0.446 -5.979 7.410 1.00 86.62 86 ARG A CA 1
ATOM 684 C C . ARG A 1 86 ? -1.592 -5.009 7.671 1.00 86.62 86 ARG A C 1
ATOM 686 O O . ARG A 1 86 ? -2.210 -5.102 8.719 1.00 86.62 86 ARG A O 1
ATOM 693 N N . ALA A 1 87 ? -1.906 -4.134 6.717 1.00 85.19 87 ALA A N 1
ATOM 694 C CA . ALA A 1 87 ? -3.018 -3.195 6.839 1.00 85.19 87 ALA A CA 1
ATOM 695 C C . ALA A 1 87 ? -4.365 -3.921 7.011 1.00 85.19 87 ALA A C 1
ATOM 697 O O . ALA A 1 87 ? -5.163 -3.528 7.857 1.00 85.19 87 ALA A O 1
ATOM 698 N N . LEU A 1 88 ? -4.584 -5.025 6.284 1.00 86.38 88 LEU A N 1
ATOM 699 C CA . LEU A 1 88 ? -5.750 -5.893 6.472 1.00 86.38 88 LEU A CA 1
ATOM 700 C C . LEU A 1 88 ? -5.774 -6.496 7.879 1.00 86.38 88 LEU A C 1
ATOM 702 O O . LEU A 1 88 ? -6.791 -6.394 8.552 1.00 86.38 88 LEU A O 1
ATOM 706 N N . ALA A 1 89 ? -4.659 -7.071 8.338 1.00 85.44 89 ALA A N 1
ATOM 707 C CA . ALA A 1 89 ? -4.561 -7.668 9.667 1.00 85.44 89 ALA A CA 1
ATOM 708 C C . ALA A 1 89 ? -4.818 -6.647 10.787 1.00 85.44 89 ALA A C 1
ATOM 710 O O . ALA A 1 89 ? -5.519 -6.965 11.742 1.00 85.44 89 ALA A O 1
ATOM 711 N N . THR A 1 90 ? -4.310 -5.419 10.656 1.00 79.88 90 THR A N 1
ATOM 712 C CA . THR A 1 90 ? -4.589 -4.321 11.593 1.00 79.88 90 THR A CA 1
ATOM 713 C C . THR A 1 90 ? -6.065 -3.925 11.569 1.00 79.88 90 THR A C 1
ATOM 715 O O . THR A 1 90 ? -6.656 -3.723 12.625 1.00 79.88 90 THR A O 1
ATOM 718 N N . ALA A 1 91 ? -6.682 -3.854 10.385 1.00 76.44 91 ALA A N 1
ATOM 719 C CA . ALA A 1 91 ? -8.097 -3.519 10.247 1.00 76.44 91 ALA A CA 1
ATOM 720 C C . ALA A 1 91 ? -9.030 -4.611 10.806 1.00 76.44 91 ALA A C 1
ATOM 722 O O . ALA A 1 91 ? -10.094 -4.290 11.325 1.00 76.44 91 ALA A O 1
ATOM 723 N N . THR A 1 92 ? -8.645 -5.890 10.717 1.00 73.69 92 THR A N 1
ATOM 724 C CA . THR A 1 92 ? -9.459 -7.025 11.194 1.00 73.69 92 THR A CA 1
ATOM 725 C C . THR A 1 92 ? -9.141 -7.471 12.621 1.00 73.69 92 THR A C 1
ATOM 727 O O . THR A 1 92 ? -9.968 -8.125 13.241 1.00 73.69 92 THR A O 1
ATOM 730 N N . GLY A 1 93 ? -7.939 -7.184 13.126 1.00 63.91 93 GLY A N 1
ATOM 731 C CA . GLY A 1 93 ? -7.442 -7.632 14.433 1.00 63.91 93 GLY A CA 1
ATOM 732 C C . GLY A 1 93 ? -7.732 -6.676 15.592 1.00 63.91 93 GLY A C 1
ATOM 733 O O . GLY A 1 93 ? -7.277 -6.925 16.704 1.00 63.91 93 GLY A O 1
ATOM 734 N N . GLY A 1 94 ? -8.460 -5.584 15.344 1.00 51.06 94 GLY A N 1
ATOM 735 C CA . GLY A 1 94 ? -8.990 -4.700 16.380 1.00 51.06 94 GLY A CA 1
ATOM 736 C C . GLY A 1 94 ? -10.288 -5.249 16.973 1.00 51.06 94 GLY A C 1
ATOM 737 O O . GLY A 1 94 ? -11.354 -4.696 16.713 1.00 51.06 94 GLY A O 1
ATOM 738 N N . THR A 1 95 ? -10.197 -6.336 17.738 1.00 43.50 95 THR A N 1
ATOM 739 C CA . THR A 1 95 ? -11.265 -6.841 18.623 1.00 43.50 95 THR A CA 1
ATOM 740 C C . THR A 1 95 ? -10.704 -7.102 20.002 1.00 43.50 95 THR A C 1
ATOM 742 O O . THR A 1 95 ? -9.642 -7.765 20.054 1.00 43.50 95 THR A O 1
#

Foldseek 3Di:
DDPVLLVLLVVLDVVLDQWDADSVQSKTWHDQPQKIWIKHWDDDPVDTWIKIWIWGADPVPGIDGPDIDTGDSVCCSVVSNVSVVVSNCVSPVPD

Radius of gyration: 13.53 Å; chains: 1; bounding box: 31×22×39 Å

Secondary structure (DSSP, 8-state):
--HHHHHHHHHHHHHH-S-EEETTTTEEEEEETTEEEEEEEEE-SS-EEEEEEEEEEETTTEEEEEEEEEE-HHHHHHHHHHHHHHHHHHHH---